Protein 3DCZ (pdb70)

Secondary structure (P-SEA, 3-state):
caaaaaaaaaaaacccccccccccaaaaaaaaaaaccbbbbccccccbbbbccbbbbbcccbbbbbbbcccccccccbbbbbbbbbcccccccbbbbbcccccccccccccccaaaaaaccccccccccccccaaaaaaacccccccccaaaaaaaaaccaaaaaaac

Nearest PDB structures (foldseek):
  3dcz-assembly1_A  TM=1.006E+00  e=1.854E-32  Thermotoga maritima
  3qku-assembly2_B  TM=3.484E-01  e=1.499E+00  Pyrococcus furiosus
  6czj-assembly1_A  TM=3.824E-01  e=7.019E+00  synthetic construct

Radius of gyration: 15.04 Å; Cα contacts (8 Å, |Δi|>4): 345; chains: 1; bounding box: 35×38×37 Å

Organism: Thermotoga maritima (strain ATCC 43589 / DSM 3109 / JCM 10099 / NBRC 100826 / MSB8) (NCBI:txid243274)

Solvent-accessible surface area: 8419 Å² total

Structure (mmCIF, N/CA/C/O backbone):
data_3DCZ
#
_entry.id   3DCZ
#
_cell.length_a   91.125
_cell.length_b   103.827
_cell.length_c   44.035
_cell.angle_alpha   90.000
_cell.angle_beta   90.000
_cell.angle_gamma   90.000
#
_symmetry.space_group_name_H-M   'C 2 2 21'
#
loop_
_entity.id
_entity.type
_entity.pdbx_description
1 polymer 'putative RnfG subunit of electron transport complex'
2 non-polymer 'SULFATE ION'
3 non-polymer 'ACETATE ION'
4 non-polymer 1,2-ETHANEDIOL
5 water water
#
loop_
_atom_site.group_PDB
_atom_site.id
_atom_site.type_symbol
_atom_site.label_atom_id
_atom_site.label_alt_id
_atom_site.label_comp_id
_atom_site.label_asym_id
_atom_site.label_entity_id
_atom_site.label_seq_id
_atom_site.pdbx_PDB_ins_code
_atom_site.Cartn_x
_atom_site.Cartn_y
_atom_site.Cartn_z
_atom_site.occupancy
_atom_site.B_iso_or_equiv
_atom_site.auth_seq_id
_atom_site.auth_comp_id
_atom_site.auth_asym_id
_atom_site.auth_atom_id
_atom_site.pdbx_PDB_model_num
ATOM 1 N N . ASP A 1 20 ? 45.829 18.186 15.283 1.00 48.33 37 ASP A N 1
ATOM 2 C CA . ASP A 1 20 ? 46.745 19.355 15.158 1.00 47.34 37 ASP A CA 1
ATOM 3 C C . ASP A 1 20 ? 46.002 20.627 15.528 1.00 46.45 37 ASP A C 1
ATOM 4 O O . ASP A 1 20 ? 46.449 21.393 16.398 1.00 47.52 37 ASP A O 1
ATOM 6 N N . ASN A 1 21 ? 44.851 20.830 14.886 1.00 43.15 38 ASN A N 1
ATOM 7 C CA . ASN A 1 21 ? 44.037 22.036 15.095 1.00 39.38 38 ASN A CA 1
ATOM 8 C C . ASN A 1 21 ? 42.911 21.792 16.047 1.00 35.14 38 ASN A C 1
ATOM 9 O O . ASN A 1 21 ? 41.781 22.304 15.821 1.00 30.22 38 ASN A O 1
ATOM 14 N N . ALA A 1 22 ? 43.200 21.025 17.101 1.00 29.90 39 ALA A N 1
ATOM 15 C CA . ALA A 1 22 ? 42.159 20.656 18.023 1.00 25.82 39 ALA A CA 1
ATOM 16 C C . ALA A 1 22 ? 41.511 21.894 18.601 1.00 21.24 39 ALA A C 1
ATOM 17 O O . ALA A 1 22 ? 40.296 21.960 18.600 1.00 21.34 39 ALA A O 1
ATOM 19 N N . ALA A 1 23 ? 42.295 22.890 19.032 1.00 18.12 40 ALA A N 1
ATOM 20 C CA . ALA A 1 23 ? 41.747 24.094 19.697 1.00 18.60 40 ALA A CA 1
ATOM 21 C C . ALA A 1 23 ? 40.757 24.848 18.808 1.00 18.51 40 ALA A C 1
ATOM 22 O O . ALA A 1 23 ? 39.665 25.242 19.233 1.00 18.04 40 ALA A O 1
ATOM 24 N N . LYS A 1 24 ? 41.140 25.075 17.561 1.00 17.41 41 LYS A N 1
ATOM 25 C CA . LYS A 1 24 ? 40.264 25.821 16.648 1.00 17.02 41 LYS A CA 1
ATOM 26 C C . LYS A 1 24 ? 38.944 25.076 16.407 1.00 15.25 41 LYS A C 1
ATOM 27 O O . LYS A 1 24 ? 37.850 25.645 16.528 1.00 15.87 41 LYS A O 1
ATOM 33 N N . LEU A 1 25 ? 39.050 23.794 16.048 1.00 16.35 42 LEU A N 1
ATOM 34 C CA . LEU A 1 25 ? 37.869 22.987 15.801 1.00 17.11 42 LEU A CA 1
ATOM 35 C C . LEU A 1 25 ? 36.993 22.897 17.050 1.00 18.78 42 LEU A C 1
ATOM 36 O O . LEU A 1 25 ? 35.763 22.989 16.972 1.00 16.23 42 LEU A O 1
ATOM 41 N N . SER A 1 26 ? 37.618 22.752 18.207 1.00 17.38 43 SER A N 1
ATOM 42 C CA A SER A 1 26 ? 36.887 22.711 19.473 0.50 16.08 43 SER A CA 1
ATOM 43 C CA B SER A 1 26 ? 36.867 22.700 19.460 0.50 16.68 43 SER A CA 1
ATOM 44 C C . SER A 1 26 ? 36.101 24.016 19.691 1.00 16.68 43 SER A C 1
ATOM 45 O O . SER A 1 26 ? 34.931 24.008 20.099 1.00 16.08 43 SER A O 1
ATOM 50 N N . ALA A 1 27 ? 36.748 25.150 19.420 1.00 15.51 44 ALA A N 1
ATOM 51 C CA . ALA A 1 27 ? 36.108 26.464 19.538 1.00 14.67 44 ALA A CA 1
ATOM 52 C C . ALA A 1 27 ? 34.934 26.631 18.596 1.00 14.18 44 ALA A C 1
ATOM 53 O O . ALA A 1 27 ? 33.896 27.190 18.973 1.00 14.04 44 ALA A O 1
ATOM 55 N N . ILE A 1 28 ? 35.100 26.193 17.343 1.00 14.18 45 ILE A N 1
ATOM 56 C CA . ILE A 1 28 ? 34.027 26.340 16.373 1.00 15.17 45 ILE A CA 1
ATOM 57 C C . ILE A 1 28 ? 32.836 25.478 16.803 1.00 13.65 45 ILE A C 1
ATOM 58 O O . ILE A 1 28 ? 31.684 25.916 16.733 1.00 13.47 45 ILE A O 1
ATOM 63 N N . LYS A 1 29 ? 33.109 24.271 17.262 1.00 13.08 46 LYS A N 1
ATOM 64 C CA . LYS A 1 29 ? 32.046 23.394 17.789 1.00 14.93 46 LYS A CA 1
ATOM 65 C C . LYS A 1 29 ? 31.348 24.065 18.974 1.00 15.03 46 LYS A C 1
ATOM 66 O O . LYS A 1 29 ? 30.104 24.100 19.041 1.00 15.09 46 LYS A O 1
ATOM 72 N N . PHE A 1 30 ? 32.133 24.639 19.890 1.00 13.78 47 PHE A N 1
ATOM 73 C CA . PHE A 1 30 ? 31.541 25.262 21.073 1.00 13.98 47 PHE A CA 1
ATOM 74 C C . PHE A 1 30 ? 30.572 26.387 20.714 1.00 12.80 47 PHE A C 1
ATOM 75 O O . PHE A 1 30 ? 29.44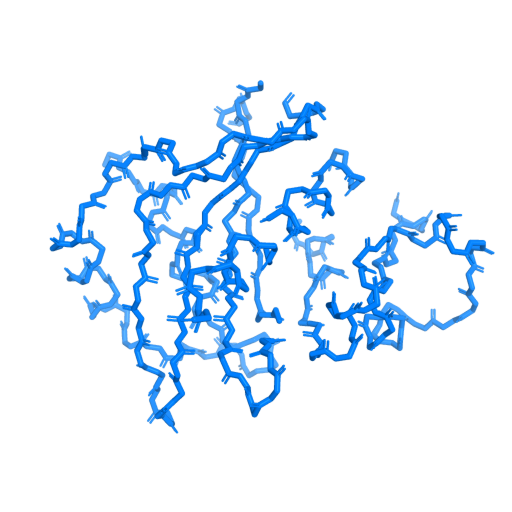2 26.449 21.243 1.00 13.45 47 PHE A O 1
ATOM 83 N N . VAL A 1 31 ? 30.980 27.252 19.771 1.00 13.58 48 VAL A N 1
ATOM 84 C CA . VAL A 1 31 ? 30.163 28.433 19.458 1.00 14.10 48 VAL A CA 1
ATOM 85 C C . VAL A 1 31 ? 28.915 28.087 18.651 1.00 14.88 48 VAL A C 1
ATOM 86 O O . VAL A 1 31 ? 28.003 28.926 18.467 1.00 14.01 48 VAL A O 1
ATOM 90 N N . LEU A 1 32 ? 28.878 26.840 18.177 1.00 14.49 49 LEU A N 1
ATOM 91 C CA . LEU A 1 32 ? 27.713 26.285 17.487 1.00 12.48 49 LEU A CA 1
ATOM 92 C C . LEU A 1 32 ? 26.806 25.478 18.409 1.00 14.48 49 LEU A C 1
ATOM 93 O O . LEU A 1 32 ? 25.862 24.854 17.942 1.00 14.29 49 LEU A O 1
ATOM 98 N N . LYS A 1 33 ? 27.060 25.571 19.711 1.00 14.70 50 LYS A N 1
ATOM 99 C CA . LYS A 1 33 ? 26.080 25.085 20.700 1.00 14.28 50 LYS A CA 1
ATOM 100 C C . LYS A 1 33 ? 25.198 26.249 21.124 1.00 13.77 50 LYS A C 1
ATOM 101 O O . LYS A 1 33 ? 25.665 27.410 21.317 1.00 13.60 50 LYS A O 1
ATOM 107 N N . ASP A 1 34 ? 23.914 25.966 21.303 1.00 13.65 51 ASP A N 1
ATOM 108 C CA . ASP A 1 34 ? 22.970 26.949 21.769 1.00 14.07 51 ASP A CA 1
ATOM 109 C C . ASP A 1 34 ? 23.286 27.314 23.216 1.00 12.69 51 ASP A C 1
ATOM 110 O O . ASP A 1 34 ? 23.399 26.419 24.075 1.00 13.53 51 ASP A O 1
ATOM 115 N N . PRO A 1 35 ? 23.476 28.613 23.502 1.00 13.12 52 PRO A N 1
ATOM 116 C CA . PRO A 1 35 ? 23.899 28.987 24.854 1.00 13.52 52 PRO A CA 1
ATOM 117 C C . PRO A 1 35 ? 22.787 28.854 25.909 1.00 13.70 52 PRO A C 1
ATOM 118 O O . PRO A 1 35 ? 23.065 28.899 27.110 1.00 15.79 52 PRO A O 1
ATOM 122 N N . LEU A 1 36 ? 21.544 28.726 25.450 1.00 13.99 53 LEU A N 1
ATOM 123 C CA . LEU A 1 36 ? 20.407 28.556 26.346 1.00 13.09 53 LEU A CA 1
ATOM 124 C C . LEU A 1 36 ? 20.066 27.088 26.616 1.00 12.39 53 LEU A C 1
ATOM 125 O O . LEU A 1 36 ? 19.710 26.755 27.739 1.00 13.29 53 LEU A O 1
ATOM 130 N N . THR A 1 37 ? 20.150 26.226 25.599 1.00 11.80 54 THR A N 1
ATOM 131 C CA . THR A 1 37 ? 19.834 24.788 25.741 1.00 11.59 54 THR A CA 1
ATOM 132 C C . THR A 1 37 ? 21.081 23.929 25.974 1.00 11.69 54 THR A C 1
ATOM 133 O O . THR A 1 37 ? 20.963 22.823 26.473 1.00 13.09 54 THR A O 1
ATOM 137 N N . GLY A 1 38 ? 22.252 24.405 25.529 1.00 12.79 55 GLY A N 1
ATOM 138 C CA . GLY A 1 38 ? 23.501 23.634 25.577 1.00 13.12 55 GLY A CA 1
ATOM 139 C C . GLY A 1 38 ? 23.686 22.615 24.463 1.00 14.88 55 GLY A C 1
ATOM 140 O O . GLY A 1 38 ? 24.671 21.857 24.448 1.00 16.55 55 GLY A O 1
ATOM 141 N N . ASP A 1 39 ? 22.727 22.546 23.546 1.00 12.28 56 ASP A N 1
ATOM 142 C CA . ASP A 1 39 ? 22.716 21.518 22.522 1.00 13.64 56 ASP A CA 1
ATOM 143 C C . ASP A 1 39 ? 23.349 22.044 21.247 1.00 12.19 56 ASP A C 1
ATOM 144 O O . ASP A 1 39 ? 23.283 23.233 20.948 1.00 13.32 56 ASP A O 1
ATOM 149 N N . TYR A 1 40 ? 23.944 21.153 20.475 1.00 14.32 57 TYR A N 1
ATOM 150 C CA . TYR A 1 40 ? 24.460 21.536 19.174 1.00 13.34 57 TYR A CA 1
ATOM 151 C C . TYR A 1 40 ? 23.369 22.082 18.241 1.00 13.05 57 TYR A C 1
ATOM 152 O O . TYR A 1 40 ? 22.306 21.449 18.096 1.00 15.47 57 TYR A O 1
ATOM 161 N N . LEU A 1 41 ? 23.644 23.221 17.604 1.00 12.64 58 LEU A N 1
ATOM 162 C CA . LEU A 1 41 ? 22.765 23.762 16.557 1.00 14.07 58 LEU A CA 1
ATOM 163 C C . LEU A 1 41 ? 23.018 23.075 15.198 1.00 13.17 58 LEU A C 1
ATOM 164 O O . LEU A 1 41 ? 22.172 23.144 14.311 1.00 14.29 58 LEU A O 1
ATOM 169 N N . VAL A 1 42 ? 24.196 22.464 15.064 1.00 14.86 59 VAL A N 1
ATOM 170 C CA . VAL A 1 42 ? 24.625 21.715 13.896 1.00 13.22 59 VAL A CA 1
ATOM 171 C C . VAL A 1 42 ? 25.272 20.437 14.395 1.00 15.26 59 VAL A C 1
ATOM 172 O O . VAL A 1 42 ? 26.047 20.480 15.349 1.00 15.77 59 VAL A O 1
ATOM 176 N N . ASP A 1 43 ? 25.005 19.311 13.719 1.00 16.71 60 ASP A N 1
ATOM 177 C CA . ASP A 1 43 ? 25.617 18.044 14.122 1.00 19.58 60 ASP A CA 1
ATOM 178 C C . ASP A 1 43 ? 27.124 18.205 14.198 1.00 18.45 60 ASP A C 1
ATOM 179 O O . ASP A 1 43 ? 27.747 18.823 13.321 1.00 17.98 60 ASP A O 1
ATOM 184 N N . GLU A 1 44 ? 27.715 17.599 15.225 1.00 19.54 61 GLU A N 1
ATOM 185 C CA . GLU A 1 44 ? 29.135 17.759 15.473 1.00 19.23 61 GLU A CA 1
ATOM 186 C C . GLU A 1 44 ? 30.004 17.262 14.320 1.00 20.94 61 GLU A C 1
ATOM 187 O O . GLU A 1 44 ? 30.993 17.918 13.981 1.00 20.62 61 GLU A O 1
ATOM 193 N N . LYS A 1 45 ? 29.668 16.108 13.732 1.00 23.13 62 LYS A N 1
ATOM 194 C CA . LYS A 1 45 ? 30.418 15.609 12.576 1.00 24.09 62 LYS A CA 1
ATOM 195 C C . LYS A 1 45 ? 30.232 16.495 11.333 1.00 23.88 62 LYS A C 1
ATOM 196 O O . LYS A 1 45 ? 31.176 16.664 10.558 1.00 23.60 62 LYS A O 1
ATOM 199 N N . GLU A 1 46 ? 29.028 17.038 11.147 1.00 19.81 63 GLU A N 1
ATOM 200 C CA . GLU A 1 46 ? 28.764 17.978 10.074 1.00 20.91 63 GLU A CA 1
ATOM 201 C C . GLU A 1 46 ? 29.639 19.218 10.256 1.00 18.73 63 GLU A C 1
ATOM 202 O O . GLU A 1 46 ? 30.185 19.748 9.306 1.00 16.06 63 GLU A O 1
ATOM 208 N N . ILE A 1 47 ? 29.768 19.696 11.482 1.00 17.99 64 ILE A N 1
ATOM 209 C CA . ILE A 1 47 ? 30.639 20.848 11.710 1.00 16.58 64 ILE A CA 1
ATOM 210 C C . ILE A 1 47 ? 32.072 20.542 11.246 1.00 17.69 64 ILE A C 1
ATOM 211 O O . ILE A 1 47 ? 32.668 21.340 10.524 1.00 18.47 64 ILE A O 1
ATOM 216 N N . GLU A 1 48 ? 32.610 19.388 11.651 1.00 18.22 65 GLU A N 1
ATOM 217 C CA . GLU A 1 48 ? 33.947 18.947 11.245 1.00 21.78 65 GLU A CA 1
ATOM 218 C C . GLU A 1 48 ? 34.085 18.925 9.724 1.00 20.52 65 GLU A C 1
ATOM 219 O O . GLU A 1 48 ? 35.071 19.442 9.183 1.00 22.30 65 GLU A O 1
ATOM 225 N N . GLU A 1 49 ? 33.089 18.360 9.047 1.00 20.32 66 GLU A N 1
ATOM 226 C CA A GLU A 1 49 ? 33.139 18.232 7.595 0.50 20.21 66 GLU A CA 1
ATOM 227 C CA B GLU A 1 49 ? 33.094 18.223 7.578 0.50 20.83 66 GLU A CA 1
ATOM 228 C C . GLU A 1 49 ? 33.142 19.602 6.918 1.00 18.48 66 GLU A C 1
ATOM 229 O O . GLU A 1 49 ? 33.925 19.845 5.986 1.00 17.85 66 GLU A O 1
ATOM 240 N N . ILE A 1 50 ? 32.288 20.500 7.400 1.00 15.83 67 ILE A N 1
ATOM 241 C CA . ILE A 1 50 ? 32.204 21.845 6.834 1.00 16.90 67 ILE A CA 1
ATOM 242 C C . ILE A 1 50 ? 33.506 22.615 7.056 1.00 16.45 67 ILE A C 1
ATOM 243 O O . ILE A 1 50 ? 34.027 23.296 6.169 1.00 15.35 67 ILE A O 1
ATOM 248 N N . VAL A 1 51 ? 34.048 22.537 8.256 1.00 16.07 68 VAL A N 1
ATOM 249 C CA . VAL A 1 51 ? 35.297 23.223 8.533 1.00 16.22 68 VAL A CA 1
ATOM 250 C C . VAL A 1 51 ? 36.429 22.686 7.643 1.00 16.15 68 VAL A C 1
ATOM 251 O O . VAL A 1 51 ? 37.195 23.478 7.052 1.00 17.78 68 VAL A O 1
ATOM 255 N N . LYS A 1 52 ? 36.540 21.363 7.526 1.00 18.20 69 LYS A N 1
ATOM 256 C CA A LYS A 1 52 ? 37.585 20.760 6.684 0.50 20.05 69 LYS A CA 1
ATOM 257 C CA B LYS A 1 52 ? 37.604 20.783 6.692 0.50 20.89 69 LYS A CA 1
ATOM 258 C C . LYS A 1 52 ? 37.412 21.129 5.205 1.00 20.72 69 LYS A C 1
ATOM 259 O O . LYS A 1 52 ? 38.369 21.487 4.526 1.00 20.52 69 LYS A O 1
ATOM 270 N N . LYS A 1 53 ? 36.188 21.062 4.709 1.00 18.89 70 LYS A N 1
ATOM 271 C CA . LYS A 1 53 ? 35.889 21.420 3.314 1.00 21.37 70 LYS A CA 1
ATOM 272 C C . LYS A 1 53 ? 36.126 22.914 3.019 1.00 18.90 70 LYS A C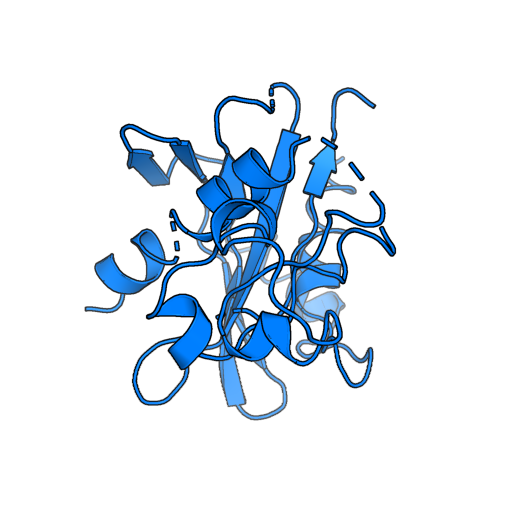 1
ATOM 273 O O . LYS A 1 53 ? 36.584 23.287 1.952 1.00 19.98 70 LYS A O 1
ATOM 279 N N . THR A 1 54 ? 35.783 23.778 3.963 1.00 14.20 71 THR A N 1
ATOM 280 C CA . THR A 1 54 ? 35.965 25.217 3.786 1.00 15.60 71 THR A CA 1
ATOM 281 C C . THR A 1 54 ? 37.449 25.572 3.892 1.00 14.95 71 THR A C 1
ATOM 282 O O . THR A 1 54 ? 37.937 26.440 3.175 1.00 19.29 71 THR A O 1
ATOM 286 N N . GLY A 1 55 ? 38.133 24.909 4.820 1.00 16.39 72 GLY A N 1
ATOM 287 C CA . GLY A 1 55 ? 39.551 25.072 5.033 1.00 19.12 72 GLY A CA 1
ATOM 288 C C . GLY A 1 55 ? 39.805 25.395 6.489 1.00 18.28 72 GLY A C 1
ATOM 289 O O . GLY A 1 55 ? 39.172 26.289 7.046 1.00 18.09 72 GLY A O 1
ATOM 290 N N . ILE A 1 56 ? 40.721 24.655 7.118 1.00 18.27 73 ILE A N 1
ATOM 291 C CA . ILE A 1 56 ? 41.005 24.822 8.539 1.00 18.15 73 ILE A CA 1
ATOM 292 C C . ILE A 1 56 ? 42.055 25.906 8.790 1.00 16.19 73 ILE A C 1
ATOM 293 O O . ILE A 1 56 ? 42.271 26.308 9.930 1.00 16.80 73 ILE A O 1
ATOM 298 N N . GLU A 1 57 ? 42.697 26.394 7.730 1.00 16.04 74 GLU A N 1
ATOM 299 C CA . GLU A 1 57 ? 43.636 27.489 7.873 1.00 16.80 74 GLU A CA 1
ATOM 300 C C . GLU A 1 57 ? 42.964 28.717 8.469 1.00 16.99 74 GLU A C 1
ATOM 301 O O . GLU A 1 57 ? 41.743 28.829 8.458 1.00 17.26 74 GLU A O 1
ATOM 307 N N . THR A 1 58 ? 43.783 29.597 9.021 1.00 13.22 75 THR A N 1
ATOM 308 C CA . THR A 1 58 ? 43.320 30.933 9.434 1.00 13.36 75 THR A CA 1
ATOM 309 C C . THR A 1 58 ? 44.021 31.950 8.557 1.00 14.70 75 THR A C 1
ATOM 310 O O . THR A 1 58 ? 45.241 31.958 8.483 1.00 14.48 75 THR A O 1
ATOM 314 N N . VAL A 1 59 ? 43.203 32.770 7.896 1.00 12.56 76 VAL A N 1
ATOM 315 C CA A VAL A 1 59 ? 43.656 33.812 6.984 0.50 14.09 76 VAL A CA 1
ATOM 316 C CA B VAL A 1 59 ? 43.659 33.801 6.971 0.50 13.71 76 VAL A CA 1
ATOM 317 C C . VAL A 1 59 ? 43.017 35.151 7.359 1.00 13.51 76 VAL A C 1
ATOM 318 O O . VAL A 1 59 ? 41.943 35.184 7.937 1.00 16.96 76 VAL A O 1
ATOM 325 N N . VAL A 1 60 ? 43.699 36.253 7.063 1.00 12.63 77 VAL A N 1
ATOM 326 C CA . VAL A 1 60 ? 43.082 37.573 7.270 1.00 11.22 77 VAL A CA 1
ATOM 327 C C . VAL A 1 60 ? 41.999 37.830 6.212 1.00 13.33 77 VAL A C 1
ATOM 328 O O . VAL A 1 60 ? 42.263 37.766 4.982 1.00 13.95 77 VAL A O 1
ATOM 332 N N . LEU A 1 61 ? 40.814 38.167 6.702 1.00 13.34 78 LEU A N 1
ATOM 333 C CA . LEU A 1 61 ? 39.742 38.677 5.809 1.00 14.01 78 LEU A CA 1
ATOM 334 C C . LEU A 1 61 ? 39.747 40.175 5.629 1.00 13.80 78 LEU A C 1
ATOM 335 O O . LEU A 1 61 ? 39.636 40.670 4.501 1.00 14.12 78 LEU A O 1
ATOM 340 N N . LYS A 1 62 ? 39.913 40.913 6.719 1.00 12.42 79 LYS A N 1
ATOM 341 C CA . LYS A 1 62 ? 39.949 42.378 6.651 1.00 14.29 79 LYS A CA 1
A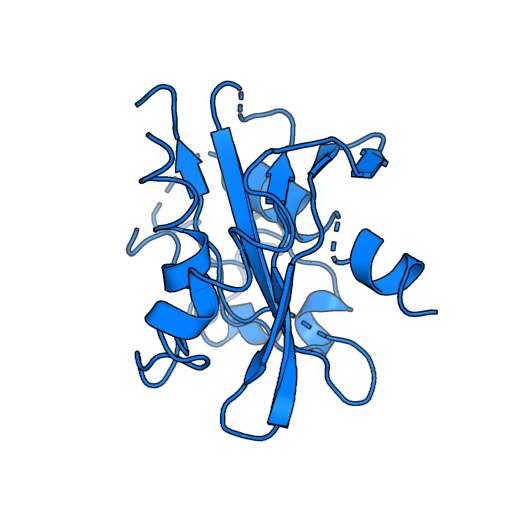TOM 342 C C . LYS A 1 62 ? 40.660 42.951 7.858 1.00 12.96 79 LYS A C 1
ATOM 343 O O . LYS A 1 62 ? 40.454 42.479 8.997 1.00 15.59 79 LYS A O 1
ATOM 349 N N . GLU A 1 63 ? 41.532 43.924 7.603 1.00 14.83 80 GLU A N 1
ATOM 350 C CA . GLU A 1 63 ? 42.189 44.648 8.641 1.00 13.71 80 GLU A CA 1
ATOM 351 C C . GLU A 1 63 ? 41.483 45.986 8.831 1.00 17.36 80 GLU A C 1
ATOM 352 O O . GLU A 1 63 ? 41.236 46.681 7.845 1.00 18.59 80 GLU A O 1
ATOM 358 N N . TYR A 1 64 ? 41.209 46.329 10.085 1.00 16.62 81 TYR A N 1
ATOM 359 C CA . TYR A 1 64 ? 40.624 47.600 10.495 1.00 15.37 81 TYR A CA 1
ATOM 360 C C . TYR A 1 64 ? 41.595 48.357 11.398 1.00 15.37 81 TYR A C 1
ATOM 361 O O . TYR A 1 64 ? 42.541 47.781 11.946 1.00 16.58 81 TYR A O 1
ATOM 370 N N . LYS A 1 65 ? 41.320 49.642 11.650 1.00 16.76 82 LYS A N 1
ATOM 371 C CA . LYS A 1 65 ? 42.199 50.404 12.524 1.00 17.29 82 LYS A CA 1
ATOM 372 C C . LYS A 1 65 ? 42.357 49.746 13.888 1.00 16.41 82 LYS A C 1
ATOM 373 O O . LYS A 1 65 ? 43.425 49.783 14.488 1.00 18.58 82 LYS A O 1
ATOM 376 N N . GLU A 1 66 ? 41.278 49.163 14.384 1.00 17.21 83 GLU A N 1
ATOM 377 C CA . GLU A 1 66 ? 41.176 48.709 15.753 1.00 18.31 83 GLU A CA 1
ATOM 378 C C . GLU A 1 66 ? 41.361 47.209 15.924 1.00 16.12 83 GLU A C 1
ATOM 379 O O . GLU A 1 66 ? 41.319 46.703 17.036 1.00 18.34 83 GLU A O 1
ATOM 385 N N . GLY A 1 67 ? 41.538 46.475 14.818 1.00 16.18 84 GLY A N 1
ATOM 386 C CA . GLY A 1 67 ? 41.742 45.041 14.933 1.00 16.61 84 GLY A CA 1
ATOM 387 C C . GLY A 1 67 ? 41.637 44.366 13.577 1.00 14.07 84 GLY A C 1
ATOM 388 O O . GLY A 1 67 ? 41.631 45.033 12.536 1.00 13.90 84 GLY A O 1
ATOM 389 N N . VAL A 1 68 ? 41.538 43.043 13.630 1.00 12.72 85 VAL A N 1
ATOM 390 C CA . VAL A 1 68 ? 41.603 42.216 12.428 1.00 12.88 85 VAL A CA 1
ATOM 391 C C . VAL A 1 68 ? 40.522 41.132 12.487 1.00 12.85 85 VAL A C 1
ATOM 392 O O . VAL A 1 68 ? 40.328 40.491 13.507 1.00 12.91 85 VAL A O 1
ATOM 396 N N . VAL A 1 69 ? 39.815 40.967 11.374 1.00 12.87 86 VAL A N 1
ATOM 397 C CA . VAL A 1 69 ? 38.869 39.877 11.196 1.00 12.02 86 VAL A CA 1
ATOM 398 C C . VAL A 1 69 ? 39.512 38.774 10.372 1.00 13.28 86 VAL A C 1
ATOM 399 O O . VAL A 1 69 ? 40.142 39.031 9.340 1.00 14.04 86 VAL A O 1
ATOM 403 N N . LEU A 1 70 ? 39.409 37.569 10.919 1.00 13.64 87 LEU A N 1
ATOM 404 C CA . LEU A 1 70 ? 40.094 36.393 10.418 1.00 14.15 87 LEU A CA 1
ATOM 405 C C . LEU A 1 70 ? 39.117 35.389 9.862 1.00 14.98 87 LEU A C 1
ATOM 406 O O . LEU A 1 70 ? 38.062 35.139 10.446 1.00 15.82 87 LEU A O 1
ATOM 411 N N . GLY A 1 71 ? 39.473 34.796 8.734 1.00 14.10 88 GLY A N 1
ATOM 412 C CA . GLY A 1 71 ? 38.610 33.793 8.099 1.00 15.93 88 GLY A CA 1
ATOM 413 C C . GLY A 1 71 ? 39.315 32.451 8.035 1.00 16.75 88 GLY A C 1
ATOM 414 O O . GLY A 1 71 ? 40.344 32.237 8.668 1.00 16.51 88 GLY A O 1
ATOM 415 N N . PRO A 1 72 ? 38.761 31.520 7.258 1.00 16.75 89 PRO A N 1
ATOM 416 C CA . PRO A 1 72 ? 37.573 31.669 6.450 1.00 18.18 89 PRO A CA 1
ATOM 417 C C . PRO A 1 72 ? 36.312 32.007 7.202 1.00 16.14 89 PRO A C 1
ATOM 418 O O . PRO A 1 72 ? 36.194 31.751 8.398 1.00 18.58 89 PRO A O 1
ATOM 422 N N . LEU A 1 73 ? 35.355 32.572 6.468 1.00 15.96 90 LEU A N 1
ATOM 423 C CA . LEU A 1 73 ? 34.004 32.735 6.977 1.00 13.92 90 LEU A CA 1
ATOM 424 C C . LEU A 1 73 ? 33.373 31.341 6.867 1.00 15.48 90 LEU A C 1
ATOM 425 O O . LEU A 1 73 ? 33.129 30.858 5.762 1.00 17.58 90 LEU A O 1
ATOM 430 N N . TYR A 1 74 ? 33.110 30.682 7.982 1.00 13.00 91 TYR A N 1
ATOM 431 C CA . TYR A 1 74 ? 32.452 29.381 7.970 1.00 13.50 91 TYR A CA 1
ATOM 432 C C . TYR A 1 74 ? 30.943 29.587 8.049 1.00 14.73 91 TYR A C 1
ATOM 433 O O . TYR A 1 74 ? 30.460 30.330 8.914 1.00 13.82 91 TYR A O 1
ATOM 442 N N . GLU A 1 75 ? 30.214 28.928 7.152 1.00 13.20 92 GLU A N 1
ATOM 443 C CA . GLU A 1 75 ? 28.768 29.042 7.062 1.00 13.02 92 GLU A CA 1
ATOM 444 C C . GLU A 1 75 ? 28.084 27.753 7.434 1.00 14.99 92 GLU A C 1
ATOM 445 O O . GLU A 1 75 ? 28.550 26.667 7.056 1.00 12.75 92 GLU A O 1
ATOM 451 N N . PHE A 1 76 ? 26.974 27.881 8.145 1.00 13.29 93 PHE A N 1
ATOM 452 C CA . PHE A 1 76 ? 26.206 26.723 8.596 1.00 13.15 93 PHE A CA 1
ATOM 453 C C . PHE A 1 76 ? 24.728 27.053 8.495 1.00 15.45 93 PHE A C 1
ATOM 454 O O . PHE A 1 76 ? 24.343 28.223 8.369 1.00 14.07 93 PHE A O 1
ATOM 462 N N . VAL A 1 77 ? 23.926 25.994 8.536 1.00 14.07 94 VAL A N 1
ATOM 463 C CA . VAL A 1 77 ? 22.472 26.082 8.708 1.00 12.52 94 VAL A CA 1
ATOM 464 C C . VAL A 1 77 ? 22.122 25.307 9.969 1.00 13.34 94 VAL A C 1
ATOM 465 O O . VAL A 1 77 ? 22.457 24.115 10.105 1.00 13.76 94 VAL A O 1
ATOM 469 N N . THR A 1 78 ? 21.450 25.968 10.886 1.00 12.97 95 THR A N 1
ATOM 470 C CA . THR A 1 78 ? 21.089 25.307 12.160 1.00 15.12 95 THR A CA 1
ATOM 471 C C . THR A 1 78 ? 19.998 24.256 11.935 1.00 15.89 95 THR A C 1
ATOM 472 O O . THR A 1 78 ? 19.348 24.220 10.872 1.00 14.77 95 THR A O 1
ATOM 476 N N . LYS A 1 79 ? 19.778 23.387 12.929 1.00 14.40 96 LYS A N 1
ATOM 477 C CA . LYS A 1 79 ? 18.780 22.340 12.791 1.00 16.42 96 LYS A CA 1
ATOM 478 C C . LYS A 1 79 ? 17.382 22.909 12.602 1.00 15.59 96 LYS A C 1
ATOM 479 O O . LYS A 1 79 ? 16.533 22.240 12.021 1.00 18.23 96 LYS A O 1
ATOM 485 N N . ASP A 1 80 ? 17.152 24.141 13.077 1.00 16.95 97 ASP A N 1
ATOM 486 C CA . ASP A 1 80 ? 15.885 24.833 12.838 1.00 20.16 97 ASP A CA 1
ATOM 487 C C . ASP A 1 80 ? 15.901 25.860 11.683 1.00 20.76 97 ASP A C 1
ATOM 488 O O . ASP A 1 80 ? 14.989 26.665 11.538 1.00 21.85 97 ASP A O 1
ATOM 493 N N . GLY A 1 81 ? 16.904 25.765 10.825 1.00 16.00 98 GLY A N 1
ATOM 494 C CA . GLY A 1 81 ? 16.881 26.405 9.513 1.00 15.17 98 GLY A CA 1
ATOM 495 C C . GLY A 1 81 ? 17.413 27.815 9.425 1.00 15.63 98 GLY A C 1
ATOM 496 O O . GLY A 1 81 ? 17.186 28.492 8.436 1.00 16.57 98 GLY A O 1
ATOM 497 N N . ARG A 1 82 ? 18.129 28.242 10.454 1.00 14.27 99 ARG A N 1
ATOM 498 C CA . ARG A 1 82 ? 18.721 29.585 10.495 1.00 15.11 99 ARG A CA 1
ATOM 499 C C . ARG A 1 82 ? 20.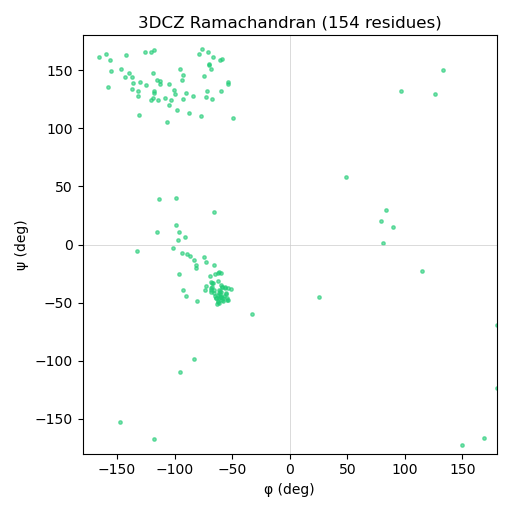143 29.548 9.962 1.00 16.28 99 ARG A C 1
ATOM 500 O O . ARG A 1 82 ? 20.865 28.585 10.164 1.00 15.90 99 ARG A O 1
ATOM 508 N N . ASN A 1 83 ? 20.555 30.620 9.299 1.00 16.46 100 ASN A N 1
ATOM 509 C CA . ASN A 1 83 ? 21.932 30.730 8.824 1.00 14.44 100 ASN A CA 1
ATOM 510 C C . ASN A 1 83 ? 22.835 31.235 9.914 1.00 14.96 100 ASN A C 1
ATOM 511 O O . ASN A 1 83 ? 22.593 32.280 10.514 1.00 16.25 100 ASN A O 1
ATOM 516 N N . ALA A 1 84 ? 23.905 30.488 10.134 1.00 14.89 101 ALA A N 1
ATOM 517 C CA . ALA A 1 84 ? 24.879 30.780 11.171 1.00 12.34 101 ALA A CA 1
ATOM 518 C C . ALA A 1 84 ? 26.230 31.026 10.488 1.00 12.63 101 ALA A C 1
ATOM 519 O O . ALA A 1 84 ? 26.512 30.443 9.454 1.00 13.95 101 ALA A O 1
ATOM 521 N N . TYR A 1 85 ? 27.035 31.904 11.091 1.00 13.63 102 TYR A N 1
ATOM 522 C CA . TYR A 1 85 ? 28.337 32.291 10.565 1.00 12.31 102 TYR A CA 1
ATOM 523 C C . TYR A 1 85 ? 29.320 32.196 11.700 1.00 13.07 102 TYR A C 1
ATOM 524 O O . TYR A 1 85 ? 29.027 32.706 12.795 1.00 15.60 102 TYR A O 1
ATOM 533 N N . VAL A 1 86 ? 30.462 31.560 11.474 1.00 13.35 103 VAL A N 1
ATOM 534 C CA . VAL A 1 86 ? 31.532 31.536 12.460 1.00 13.13 103 VAL A CA 1
ATOM 535 C C . VAL A 1 86 ? 32.731 32.218 11.845 1.00 14.75 103 VAL A C 1
ATOM 536 O O . VAL A 1 86 ? 33.137 31.945 10.726 1.00 15.16 103 VAL A O 1
ATOM 540 N N . LEU A 1 87 ? 33.275 33.147 12.611 1.00 14.28 104 LEU A N 1
ATOM 541 C CA A LEU A 1 87 ? 34.552 33.735 12.215 0.50 14.00 104 LEU A CA 1
ATOM 542 C CA B LEU A 1 87 ? 34.464 33.962 12.260 0.50 14.67 104 LEU A CA 1
ATOM 543 C C . LEU A 1 87 ? 35.410 34.008 13.429 1.00 16.39 104 LEU A C 1
ATOM 544 O O . LEU A 1 87 ? 35.039 33.665 14.550 1.00 14.55 104 LEU A O 1
ATOM 553 N N . SER A 1 88 ? 36.600 34.551 13.178 1.00 15.50 105 SER A N 1
ATOM 554 C CA . SER A 1 88 ? 37.555 34.806 14.228 1.00 15.17 105 SER A CA 1
ATOM 555 C C . SER A 1 88 ? 37.979 36.283 14.172 1.00 14.50 105 SER A C 1
ATOM 556 O O . SER A 1 88 ? 37.799 36.985 13.167 1.00 12.87 105 SER A O 1
ATOM 559 N N . GLY A 1 89 ? 38.609 36.732 15.244 1.00 15.08 106 GLY A N 1
ATOM 560 C CA . GLY A 1 89 ? 39.072 38.081 15.296 1.00 14.00 106 GLY A CA 1
ATOM 561 C C . GLY A 1 89 ? 40.160 38.327 16.306 1.00 14.65 106 GLY A C 1
ATOM 562 O O . GLY A 1 89 ? 40.423 37.501 17.201 1.00 15.20 106 GLY A O 1
ATOM 563 N N . TYR A 1 90 ? 40.800 39.462 16.116 1.00 13.58 107 TYR A N 1
ATOM 564 C CA . TYR A 1 90 ? 41.915 39.913 16.923 1.00 11.55 107 TYR A CA 1
ATOM 565 C C . TYR A 1 90 ? 41.769 41.406 17.236 1.00 11.58 107 TYR A C 1
ATOM 566 O O . TYR A 1 90 ? 41.354 42.177 16.387 1.00 13.82 107 TYR A O 1
ATOM 575 N N . ALA A 1 91 ? 42.174 41.818 18.422 1.00 13.71 108 ALA A N 1
ATOM 576 C CA . ALA A 1 91 ? 42.379 43.219 18.737 1.00 13.51 108 ALA A CA 1
ATOM 577 C C . ALA A 1 91 ? 43.633 43.356 19.577 1.00 14.36 108 ALA A C 1
ATOM 578 O O . ALA A 1 91 ? 43.970 42.455 20.336 1.00 18.56 108 ALA A O 1
ATOM 580 N N . PRO A 1 92 ? 44.335 44.483 19.418 1.00 17.05 109 PRO A N 1
ATOM 581 C CA . PRO A 1 92 ? 45.502 44.745 20.303 1.00 23.13 109 PRO A CA 1
ATOM 582 C C . PRO A 1 92 ? 45.106 44.649 21.795 1.00 24.67 109 PRO A C 1
ATOM 583 O O . PRO A 1 92 ? 44.043 45.087 22.179 1.00 27.74 109 PRO A O 1
ATOM 587 N N . GLY A 1 93 ? 45.945 44.033 22.618 1.00 29.51 110 GLY A N 1
ATOM 588 C CA . GLY A 1 93 ? 45.558 43.647 23.986 1.00 30.69 110 GLY A CA 1
ATOM 589 C C . GLY A 1 93 ? 45.589 42.124 24.040 1.00 34.15 110 GLY A C 1
ATOM 590 O O . GLY A 1 93 ? 45.720 41.532 25.108 1.00 37.43 110 GLY A O 1
ATOM 591 N N . PHE A 1 94 ? 45.475 41.490 22.876 1.00 33.84 111 PHE A N 1
ATOM 592 C CA . PHE A 1 94 ? 45.734 40.068 22.746 1.00 35.32 111 PHE A CA 1
ATOM 593 C C . PHE A 1 94 ? 47.227 39.823 22.588 1.00 38.19 111 PHE A C 1
ATOM 594 O O . PHE A 1 94 ? 48.036 40.557 23.160 1.00 43.00 111 PHE A O 1
ATOM 602 N N . GLY A 1 96 ? 49.465 39.233 19.950 1.00 43.22 113 GLY A N 1
ATOM 603 C CA . GLY A 1 96 ? 49.258 38.212 20.968 1.00 42.05 113 GLY A CA 1
ATOM 604 C C . GLY A 1 96 ? 49.425 36.783 20.490 1.00 42.74 113 GLY A C 1
ATOM 605 O O . GLY A 1 96 ? 49.902 36.519 19.389 1.00 45.52 113 GLY A O 1
ATOM 606 N N . ASN A 1 97 ? 49.081 35.856 21.378 1.00 38.84 114 ASN A N 1
ATOM 607 C CA . ASN A 1 97 ? 48.813 34.501 21.000 1.00 33.76 114 ASN A CA 1
ATOM 608 C C . ASN A 1 97 ? 47.324 34.240 21.267 1.00 26.57 114 ASN A C 1
ATOM 609 O O . ASN A 1 97 ? 46.970 33.157 21.688 1.00 30.31 114 ASN A O 1
ATOM 611 N N . VAL A 1 98 ? 46.466 35.222 20.982 1.00 26.71 115 VAL A N 1
ATOM 612 C CA . VAL A 1 98 ? 45.014 35.093 21.247 1.00 23.58 115 VAL A CA 1
ATOM 613 C C . VAL A 1 98 ? 44.171 35.340 20.000 1.00 21.25 115 VAL A C 1
ATOM 614 O O . VAL A 1 98 ? 44.404 36.280 19.241 1.00 20.63 115 VAL A O 1
ATOM 618 N N . THR A 1 99 ? 43.160 34.492 19.813 1.00 16.34 116 THR A N 1
ATOM 619 C CA . THR A 1 99 ? 42.144 34.667 18.812 1.00 14.60 116 THR A CA 1
ATOM 620 C C . THR A 1 99 ? 40.758 34.509 19.463 1.00 16.14 116 THR A C 1
ATOM 621 O O . THR A 1 99 ? 40.550 33.598 20.275 1.00 17.88 116 THR A O 1
ATOM 625 N N . VAL A 1 100 ? 39.815 35.351 19.065 1.00 14.92 117 VAL A N 1
ATOM 626 C CA . VAL A 1 100 ? 38.441 35.233 19.546 1.00 13.90 117 VAL A CA 1
ATOM 627 C C . VAL A 1 100 ? 37.591 34.585 18.417 1.00 15.14 117 VAL A C 1
ATOM 628 O O . VAL A 1 100 ? 37.568 35.125 17.298 1.00 16.60 117 VAL A O 1
ATOM 632 N N . VAL A 1 101 ? 36.910 33.471 18.715 1.00 13.89 118 VAL A N 1
ATOM 633 C CA . VAL A 1 101 ? 36.033 32.767 17.752 1.00 13.28 118 VAL A CA 1
ATOM 634 C C . VAL A 1 101 ? 34.608 33.114 18.174 1.00 13.32 118 VAL A C 1
ATOM 635 O O . VAL A 1 101 ? 34.305 33.171 19.371 1.00 13.10 118 VAL A O 1
ATOM 639 N N . ALA A 1 102 ? 33.745 33.393 17.226 1.00 14.17 119 ALA A N 1
ATOM 640 C CA . ALA A 1 102 ? 32.369 33.762 17.537 1.00 12.88 119 ALA A CA 1
ATOM 641 C C . ALA A 1 102 ? 31.421 33.268 16.474 1.00 15.03 119 ALA A C 1
ATOM 642 O O . ALA A 1 102 ? 31.801 33.146 15.322 1.00 13.73 119 ALA A O 1
ATOM 644 N N . CYS A 1 103 ? 30.190 33.008 16.889 1.00 13.28 120 CYS A N 1
ATOM 645 C CA . CYS A 1 103 ? 29.119 32.562 16.017 1.00 13.69 120 CYS A CA 1
ATOM 646 C C . CYS A 1 103 ? 28.000 33.608 16.069 1.00 14.28 120 CYS A C 1
ATOM 647 O O . CYS A 1 103 ? 27.512 33.986 17.137 1.00 13.45 120 CYS A O 1
ATOM 650 N N . PHE A 1 104 ? 27.616 34.081 14.883 1.00 12.98 121 PHE A N 1
ATOM 651 C CA . PHE A 1 104 ? 26.523 35.011 14.698 1.00 15.01 121 PHE A CA 1
ATOM 652 C C . PHE A 1 104 ? 25.449 34.287 13.902 1.00 15.57 121 PHE A C 1
ATOM 653 O O . PHE A 1 104 ? 25.739 33.559 12.966 1.00 15.73 121 PHE A O 1
ATOM 661 N N . ILE A 1 105 ? 24.211 34.530 14.254 1.00 13.19 122 ILE A N 1
ATOM 662 C CA . ILE A 1 105 ? 23.084 33.932 13.558 1.00 13.31 122 ILE A CA 1
ATOM 663 C C . ILE A 1 105 ? 22.244 35.028 12.933 1.00 17.55 122 ILE A C 1
ATOM 664 O O . ILE A 1 105 ? 21.851 35.996 13.581 1.00 16.05 122 ILE A O 1
ATOM 669 N N . LYS A 1 106 ? 21.915 34.828 11.662 1.00 17.13 123 LYS A N 1
ATOM 670 C CA . LYS A 1 106 ? 21.181 35.806 10.901 1.00 20.88 123 LYS A CA 1
ATOM 671 C C . LYS A 1 106 ? 19.754 35.855 11.376 1.00 21.09 123 LYS A C 1
ATOM 672 O O . LYS A 1 106 ? 19.062 34.834 11.500 1.00 19.31 123 LYS A O 1
ATOM 678 N N . THR A 1 107 ? 19.329 37.102 11.596 1.00 25.82 124 THR A N 1
ATOM 679 C CA . THR A 1 107 ? 18.003 37.492 12.014 1.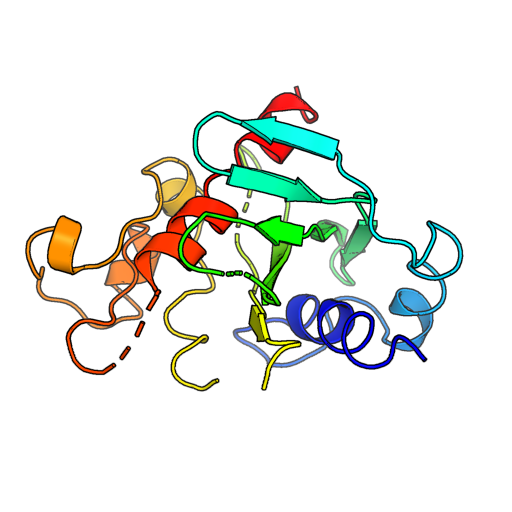00 27.25 124 THR A CA 1
ATOM 680 C C . THR A 1 107 ? 17.375 38.421 10.963 1.00 25.49 124 THR A C 1
ATOM 681 O O . THR A 1 107 ? 18.064 38.990 10.096 1.00 27.00 124 THR A O 1
ATOM 685 N N . GLU A 1 108 ? 16.075 38.607 11.080 1.00 31.85 125 GLU A N 1
ATOM 686 C CA . GLU A 1 108 ? 15.304 39.528 10.225 1.00 32.40 125 GLU A CA 1
ATOM 687 C C . GLU A 1 108 ? 16.064 40.781 9.752 1.00 34.40 125 GLU A C 1
ATOM 688 O O . GLU A 1 108 ? 16.232 40.995 8.545 1.00 34.72 125 GLU A O 1
ATOM 690 N N . ASP A 1 109 ? 16.532 41.603 10.696 1.00 35.65 126 ASP A N 1
ATOM 691 C CA . ASP A 1 109 ? 17.152 42.895 10.345 1.00 37.36 126 ASP A CA 1
ATOM 692 C C . ASP A 1 109 ? 18.648 42.997 10.701 1.00 37.67 126 ASP A C 1
ATOM 693 O O . ASP A 1 109 ? 19.228 44.087 10.636 1.00 38.54 126 ASP A O 1
ATOM 698 N N . GLY A 1 110 ? 19.282 41.880 11.063 1.00 32.88 127 GLY A N 1
ATOM 699 C CA . GLY A 1 110 ? 20.709 41.916 11.350 1.00 31.31 127 GLY A CA 1
ATOM 700 C C . GLY A 1 110 ? 21.212 40.545 11.741 1.00 24.00 127 GLY A C 1
ATOM 701 O O . GLY A 1 110 ? 21.063 39.586 11.005 1.00 27.03 127 GLY A O 1
ATOM 702 N N . PHE A 1 111 ? 21.808 40.475 12.904 1.00 22.42 128 PHE A N 1
ATOM 703 C CA . PHE A 1 111 ? 22.402 39.266 13.369 1.00 16.85 128 PHE A CA 1
ATOM 704 C C . PHE A 1 111 ? 22.255 39.268 14.863 1.00 15.50 128 PHE A C 1
ATOM 705 O O . PHE A 1 111 ? 22.155 40.325 15.484 1.00 16.66 128 PHE A O 1
ATOM 726 N N . LEU A 1 113 ? 24.389 37.584 18.243 1.00 13.41 130 LEU A N 1
ATOM 727 C CA . LEU A 1 113 ? 25.612 36.933 18.706 1.00 12.81 130 LEU A CA 1
ATOM 728 C C . LEU A 1 113 ? 25.236 35.700 19.529 1.00 13.89 130 LEU A C 1
ATOM 729 O O . LEU A 1 113 ? 24.629 35.822 20.609 1.00 14.26 130 LEU A O 1
ATOM 734 N N . ASN A 1 114 ? 25.527 34.508 18.996 1.00 14.25 131 ASN A N 1
ATOM 735 C CA . ASN A 1 114 ? 25.158 33.268 19.685 1.00 13.78 131 ASN A CA 1
ATOM 736 C C . ASN A 1 114 ? 26.126 32.896 20.774 1.00 13.74 131 ASN A C 1
ATOM 737 O O . ASN A 1 114 ? 25.708 32.499 21.847 1.00 14.46 131 ASN A O 1
ATOM 742 N N . SER A 1 115 ? 27.424 32.925 20.461 1.00 13.54 132 SER A N 1
ATOM 743 C CA . SER A 1 115 ? 28.433 32.401 21.368 1.00 11.60 132 SER A CA 1
ATOM 744 C C . SER A 1 115 ? 29.808 32.841 20.989 1.00 13.45 132 SER A C 1
ATOM 745 O O . SER A 1 115 ? 30.046 33.282 19.882 1.00 15.95 132 SER A O 1
ATOM 748 N N . VAL A 1 116 ? 30.703 32.747 21.941 1.00 12.81 133 VAL A N 1
ATOM 749 C CA . VAL A 1 116 ? 32.066 33.239 21.818 1.00 14.07 133 VAL A CA 1
ATOM 750 C C . VAL A 1 116 ? 32.992 32.278 22.533 1.00 13.53 133 VAL A C 1
ATOM 751 O O . VAL A 1 116 ? 32.627 31.749 23.599 1.00 16.28 133 VAL A O 1
ATOM 755 N N . ARG A 1 117 ? 34.193 32.081 21.986 1.00 13.27 134 ARG A N 1
ATOM 756 C CA A ARG A 1 117 ? 35.247 31.325 22.675 0.50 15.16 134 ARG A CA 1
ATOM 757 C CA B ARG A 1 117 ? 35.243 31.366 22.714 0.50 15.21 134 ARG A CA 1
ATOM 758 C C . ARG A 1 117 ? 36.565 32.018 22.395 1.00 16.09 134 ARG A C 1
ATOM 759 O O . ARG A 1 117 ? 36.945 32.148 21.236 1.00 15.71 134 ARG A O 1
ATOM 774 N N . VAL A 1 118 ? 37.258 32.422 23.446 1.00 16.12 135 VAL A N 1
ATOM 775 C CA . VAL A 1 118 ? 38.546 33.075 23.325 1.00 16.60 135 VAL A CA 1
ATOM 776 C C . VAL A 1 118 ? 39.572 31.968 23.429 1.00 20.06 135 VAL A C 1
ATOM 777 O O . VAL A 1 118 ? 39.558 31.193 24.405 1.00 20.25 135 VAL A O 1
ATOM 781 N N . ILE A 1 119 ? 40.453 31.859 22.432 1.00 17.16 136 ILE A N 1
ATOM 782 C CA . ILE A 1 119 ? 41.530 30.855 22.451 1.00 17.33 136 ILE A CA 1
ATOM 783 C C . ILE A 1 119 ? 42.840 31.560 22.765 1.00 17.08 136 ILE A C 1
ATOM 784 O O . ILE A 1 119 ? 43.264 32.467 22.075 1.00 19.23 136 ILE A O 1
ATOM 789 N N . ASP A 1 120 ? 43.472 31.160 23.857 1.00 20.88 137 ASP A N 1
ATOM 790 C CA . ASP A 1 120 ? 44.752 31.730 24.216 1.00 23.97 137 ASP A CA 1
ATOM 791 C C . ASP A 1 120 ? 45.809 30.700 23.932 1.00 25.80 137 ASP A C 1
ATOM 792 O O . ASP A 1 120 ? 45.936 29.719 24.660 1.00 26.68 137 ASP A O 1
ATOM 797 N N . TYR A 1 121 ? 46.545 30.923 22.851 1.00 28.87 138 TYR A N 1
ATOM 798 C CA . TYR A 1 121 ? 47.544 29.962 22.403 1.00 31.41 138 TYR A CA 1
ATOM 799 C C . TYR A 1 121 ? 48.856 30.106 23.190 1.00 36.17 138 TYR A C 1
ATOM 800 O O . TYR A 1 121 ? 49.687 29.187 23.184 1.00 38.30 138 TYR A O 1
ATOM 809 N N . SER A 1 122 ? 49.024 31.254 23.858 1.00 38.34 139 SER A N 1
ATOM 810 C CA . SER A 1 122 ? 50.181 31.516 24.735 1.00 41.63 139 SER A CA 1
ATOM 811 C C . SER A 1 122 ? 50.086 30.709 26.030 1.00 43.54 139 SER A C 1
ATOM 812 O O . SER A 1 122 ? 51.096 30.259 26.562 1.00 45.41 139 SER A O 1
ATOM 814 N N . GLN A 1 123 ? 48.864 30.540 26.534 1.00 47.19 140 GLN A N 1
ATOM 815 C CA . GLN A 1 123 ? 48.605 29.780 27.762 1.00 48.77 140 GLN A CA 1
ATOM 816 C C . GLN A 1 123 ? 48.223 28.341 27.426 1.00 49.25 140 GLN A C 1
ATOM 817 O O . GLN A 1 123 ? 48.493 27.864 26.326 1.00 50.17 140 GLN A O 1
ATOM 819 N N . GLU A 1 135 ? 36.103 31.374 31.329 1.00 42.29 152 GLU A N 1
ATOM 820 C CA . GLU A 1 135 ? 35.233 30.326 30.796 1.00 43.24 152 GLU A CA 1
ATOM 821 C C . GLU A 1 135 ? 33.789 30.594 31.203 1.00 41.36 152 GLU A C 1
ATOM 822 O O . GLU A 1 135 ? 32.958 30.936 30.354 1.00 42.88 152 GLU A O 1
ATOM 824 N N . SER A 1 136 ? 33.489 30.454 32.498 1.00 36.80 153 SER A N 1
ATOM 825 C CA . SER A 1 136 ? 32.261 31.019 33.036 1.00 31.53 153 SER A CA 1
ATOM 826 C C . SER A 1 136 ? 32.277 32.535 32.810 1.00 27.72 153 SER A C 1
ATOM 827 O O . SER A 1 136 ? 31.237 33.120 32.583 1.00 25.48 153 SER A O 1
ATOM 830 N N . ILE A 1 137 ? 33.454 33.169 32.883 1.00 22.66 154 ILE A N 1
ATOM 831 C CA A ILE A 1 137 ? 33.605 34.595 32.603 0.50 22.02 154 ILE A CA 1
ATOM 832 C CA B ILE A 1 137 ? 33.490 34.601 32.634 0.50 21.58 154 ILE A CA 1
ATOM 833 C C . ILE A 1 137 ? 33.182 34.873 31.160 1.00 18.60 154 ILE A C 1
ATOM 834 O O . ILE A 1 137 ? 32.523 35.856 30.854 1.00 19.80 154 ILE A O 1
ATOM 843 N N . GLN A 1 138 ? 33.567 33.969 30.263 1.00 18.70 155 GLN A N 1
ATOM 844 C CA . GLN A 1 138 ? 33.272 34.173 28.849 1.00 17.97 155 GLN A CA 1
ATOM 845 C C . GLN A 1 138 ? 31.764 34.164 28.553 1.00 16.48 155 GLN A C 1
ATOM 846 O O . GLN A 1 138 ? 31.313 34.760 27.566 1.00 18.54 155 GLN A O 1
ATOM 852 N N . ARG A 1 139 ? 30.969 33.500 29.397 1.00 16.60 156 ARG A N 1
ATOM 853 C CA A ARG A 1 139 ? 29.515 33.456 29.184 0.50 15.66 156 ARG A CA 1
ATOM 854 C CA B ARG A 1 139 ? 29.520 33.460 29.184 0.50 16.10 156 ARG A CA 1
ATOM 855 C C . ARG A 1 139 ? 28.870 34.814 29.444 1.00 15.10 156 ARG A C 1
ATOM 856 O O . ARG A 1 139 ? 27.743 35.017 29.099 1.00 16.70 156 ARG A O 1
ATOM 871 N N . ARG A 1 140 ? 29.605 35.740 30.056 1.00 16.76 157 ARG A N 1
ATOM 872 C CA . ARG A 1 140 ? 29.104 37.107 30.222 1.00 16.66 157 ARG A CA 1
ATOM 873 C C . ARG A 1 140 ? 28.949 37.810 28.865 1.00 17.83 157 ARG A C 1
ATOM 874 O O . ARG A 1 140 ? 28.224 38.807 28.777 1.00 17.27 157 ARG A O 1
ATOM 882 N N . PHE A 1 141 ? 29.601 37.265 27.836 1.00 16.76 158 PHE A N 1
ATOM 883 C CA . PHE A 1 141 ? 29.668 37.913 26.510 1.00 14.15 158 PHE A CA 1
ATOM 884 C C . PHE A 1 141 ? 28.565 37.456 25.530 1.00 15.83 158 PHE A C 1
ATOM 885 O O . PHE A 1 141 ? 28.459 37.992 24.425 1.00 15.70 158 PHE A O 1
ATOM 893 N N . PHE A 1 142 ? 27.774 36.448 25.884 1.00 15.20 159 PHE A N 1
ATOM 894 C CA . PHE A 1 142 ? 26.761 35.929 24.963 1.00 13.02 159 PHE A CA 1
ATOM 895 C C . PHE A 1 142 ? 25.616 35.239 25.675 1.00 15.72 159 PHE A C 1
ATOM 896 O O . PHE A 1 142 ? 25.768 34.819 26.821 1.00 15.99 159 PHE A O 1
ATOM 904 N N . PRO A 1 143 ? 24.468 35.114 25.008 1.00 13.35 160 PRO A N 1
ATOM 905 C CA . PRO A 1 143 ? 24.129 35.621 23.690 1.00 14.84 160 PRO A CA 1
ATOM 906 C C . PRO A 1 143 ? 23.783 37.125 23.777 1.00 15.06 160 PRO A C 1
ATOM 907 O O . PRO A 1 143 ? 23.478 37.636 24.873 1.00 15.17 160 PRO A O 1
ATOM 911 N N . VAL A 1 144 ? 23.783 37.799 22.627 1.00 13.03 161 VAL A N 1
ATOM 912 C CA . VAL A 1 144 ? 23.362 39.195 22.528 1.00 13.39 161 VAL A CA 1
ATOM 913 C C . VAL A 1 144 ? 22.394 39.309 21.358 1.00 13.87 161 VAL A C 1
ATOM 914 O O . VAL A 1 144 ? 22.698 38.854 20.236 1.00 12.91 161 VAL A O 1
ATOM 918 N N . PRO A 1 145 ? 21.210 39.903 21.590 1.00 12.23 162 PRO A N 1
ATOM 919 C CA . PRO A 1 145 ? 20.226 39.984 20.516 1.00 14.20 162 PRO A CA 1
ATOM 920 C C . PRO A 1 145 ? 20.605 41.079 19.494 1.00 13.99 162 PRO A C 1
ATOM 921 O O . PRO A 1 145 ? 21.522 41.868 19.711 1.00 14.54 162 PRO A O 1
ATOM 925 N N . PRO A 1 146 ? 19.929 41.093 18.338 1.00 14.45 163 PRO A N 1
ATOM 926 C CA . PRO A 1 146 ? 20.284 42.036 17.319 1.00 13.57 163 PRO A CA 1
ATOM 927 C C . PRO A 1 146 ? 20.333 43.511 17.736 1.00 13.64 163 PRO A C 1
ATOM 928 O O . PRO A 1 146 ? 21.254 44.198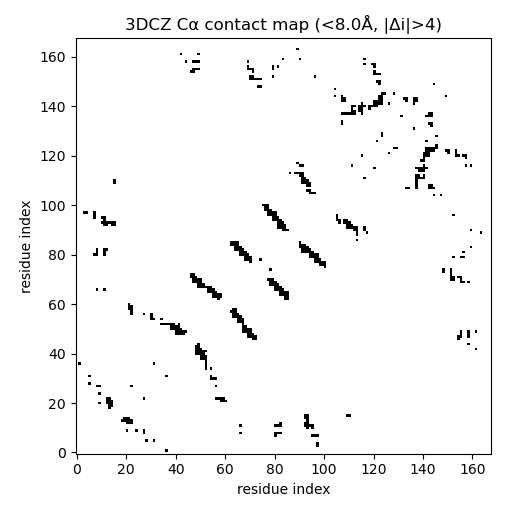 17.315 1.00 14.69 163 PRO A O 1
ATOM 932 N N . GLU A 1 147 ? 19.420 43.936 18.591 1.00 17.16 164 GLU A N 1
ATOM 933 C CA . GLU A 1 147 ? 19.380 45.331 19.050 1.00 18.10 164 GLU A CA 1
ATOM 934 C C . GLU A 1 147 ? 20.613 45.671 19.904 1.00 19.13 164 GLU A C 1
ATOM 935 O O . GLU A 1 147 ? 21.142 46.788 19.810 1.00 17.55 164 GLU A O 1
ATOM 941 N N . GLY A 1 148 ? 21.127 44.688 20.653 1.00 17.14 165 GLY A N 1
ATOM 942 C CA . GLY A 1 148 ? 22.400 44.849 21.351 1.00 17.51 165 GLY A CA 1
ATOM 943 C C . GLY A 1 148 ? 23.580 45.043 20.436 1.00 16.93 165 GLY A C 1
ATOM 944 O O . GLY A 1 148 ? 24.419 45.904 20.679 1.00 17.08 165 GLY A O 1
ATOM 945 N N . LEU A 1 149 ? 23.681 44.230 19.377 1.00 14.86 166 LEU A N 1
ATOM 946 C CA . LEU A 1 149 ? 24.782 44.380 18.425 1.00 15.44 166 LEU A CA 1
ATOM 947 C C . LEU A 1 149 ? 24.678 45.685 17.633 1.00 14.75 166 LEU A C 1
ATOM 948 O O . LEU A 1 149 ? 25.714 46.297 17.307 1.00 16.85 166 LEU A O 1
ATOM 953 N N . LYS A 1 150 ? 23.446 46.122 17.358 1.00 14.70 167 LYS A N 1
ATOM 954 C CA . LYS A 1 150 ? 23.227 47.369 16.632 1.00 16.14 167 LYS A CA 1
ATOM 955 C C . LYS A 1 150 ? 23.649 48.539 17.501 1.00 17.55 167 LYS A C 1
ATOM 956 O O . LYS A 1 150 ? 24.137 49.545 16.981 1.00 19.32 167 LYS A O 1
ATOM 962 N N . ASN A 1 151 ? 23.485 48.404 18.811 1.00 15.66 168 ASN A N 1
ATOM 963 C CA A ASN A 1 151 ? 23.897 49.418 19.825 0.50 16.42 168 ASN A CA 1
ATOM 964 C CA B ASN A 1 151 ? 23.941 49.505 19.653 0.50 16.76 168 ASN A CA 1
ATOM 965 C C . ASN A 1 151 ? 25.438 49.516 19.865 1.00 18.49 168 ASN A C 1
ATOM 966 O O . ASN A 1 151 ? 26.012 50.558 20.226 1.00 16.89 168 ASN A O 1
ATOM 975 N N . GLY A 1 152 ? 26.079 48.382 19.593 1.00 17.40 169 GLY A N 1
ATOM 976 C CA . GLY A 1 152 ? 27.533 48.223 19.750 1.00 16.55 169 GLY A CA 1
ATOM 977 C C . GLY A 1 152 ? 27.802 47.585 21.102 1.00 16.07 169 GLY A C 1
ATOM 978 O O . GLY A 1 152 ? 27.278 48.035 22.107 1.00 17.06 169 GLY A O 1
ATOM 979 N N . LEU A 1 153 ? 28.635 46.550 21.142 1.00 16.10 170 LEU A N 1
ATOM 980 C CA . LEU A 1 153 ? 28.997 45.940 22.426 1.00 12.61 170 LEU A CA 1
ATOM 981 C C . LEU A 1 153 ? 29.963 46.815 23.209 1.00 13.97 170 LEU A C 1
ATOM 982 O O . LEU A 1 153 ? 30.844 47.452 22.628 1.00 14.90 170 LEU A O 1
ATOM 987 N N . ARG A 1 154 ? 29.836 46.812 24.532 1.00 15.11 171 ARG A N 1
ATOM 988 C CA . ARG A 1 154 ? 30.753 47.546 25.385 1.00 15.04 171 ARG A CA 1
ATOM 989 C C . ARG A 1 154 ? 30.757 46.889 26.746 1.00 13.69 171 ARG A C 1
ATOM 990 O O . ARG A 1 154 ? 29.755 46.275 27.148 1.00 14.19 171 ARG A O 1
ATOM 998 N N . VAL A 1 155 ? 31.897 46.970 27.418 1.00 15.21 172 VAL A N 1
ATOM 999 C CA . VAL A 1 155 ? 31.962 46.488 28.795 1.00 15.49 172 VAL A CA 1
ATOM 1000 C C . VAL A 1 155 ? 31.167 47.425 29.721 1.00 15.71 172 VAL A C 1
ATOM 1001 O O . VAL A 1 155 ? 30.987 48.614 29.412 1.00 14.58 172 VAL A O 1
ATOM 1005 N N . ASP A 1 156 ? 30.697 46.914 30.866 1.00 15.84 173 ASP A N 1
ATOM 1006 C CA . ASP A 1 156 ? 29.801 47.712 31.729 1.00 14.81 173 ASP A CA 1
ATOM 1007 C C . ASP A 1 156 ? 30.443 48.995 32.268 1.00 15.24 173 ASP A C 1
ATOM 1008 O O . ASP A 1 156 ? 29.733 49.990 32.457 1.00 16.47 173 ASP A O 1
ATOM 1013 N N . LYS A 1 157 ? 31.769 48.973 32.486 1.00 14.05 174 LYS A N 1
ATOM 1014 C CA . LYS A 1 157 ? 32.518 50.166 32.947 1.00 15.74 174 LYS A CA 1
ATOM 1015 C C . LYS A 1 157 ? 32.262 51.304 31.982 1.00 15.58 174 LYS A C 1
ATOM 1016 O O . LYS A 1 157 ? 32.046 52.429 32.390 1.00 16.84 174 LYS A O 1
ATOM 1020 N N . ASP A 1 158 ? 32.262 50.991 30.693 1.00 16.40 175 ASP A N 1
ATOM 1021 C CA . ASP A 1 158 ? 32.103 51.987 29.668 1.00 17.07 175 ASP A CA 1
ATOM 1022 C C . ASP A 1 158 ? 30.667 52.543 29.685 1.00 20.10 175 ASP A C 1
ATOM 1023 O O . ASP A 1 158 ? 30.463 53.704 29.357 1.00 25.29 175 ASP A O 1
ATOM 1028 N N . ALA A 1 159 ? 29.711 51.746 30.154 1.00 19.59 176 ALA A N 1
ATOM 1029 C CA . ALA A 1 159 ? 28.309 52.157 30.246 1.00 19.50 176 ALA A CA 1
ATOM 1030 C C . ALA A 1 159 ? 27.970 52.794 31.613 1.00 20.77 176 ALA A C 1
ATOM 1031 O O . ALA A 1 159 ? 26.789 53.098 31.909 1.00 21.84 176 ALA A O 1
ATOM 1033 N N . GLY A 1 160 ? 28.993 53.000 32.454 1.00 19.43 177 GLY A N 1
ATOM 1034 C CA . GLY A 1 160 ? 28.800 53.599 33.763 1.00 21.65 177 GLY A CA 1
ATOM 1035 C C . GLY A 1 160 ? 28.366 52.675 34.890 1.00 20.98 177 GLY A C 1
ATOM 1036 O O . GLY A 1 160 ? 27.722 53.121 35.842 1.00 19.35 177 GLY A O 1
ATOM 1037 N N . LEU A 1 161 ? 28.754 51.407 34.816 1.00 22.03 178 LEU A N 1
ATOM 1038 C CA . LEU A 1 161 ? 28.337 50.394 35.806 1.00 24.91 178 LEU A CA 1
ATOM 1039 C C . LEU A 1 161 ? 26.819 50.421 36.048 1.00 24.78 178 LEU A C 1
ATOM 1040 O O . LEU A 1 161 ? 26.358 50.629 37.195 1.00 24.57 178 LEU A O 1
ATOM 1045 N N . PRO A 1 162 ? 26.031 50.220 34.975 1.00 23.62 179 PRO A N 1
ATOM 1046 C CA . PRO A 1 162 ? 24.579 50.249 35.143 1.00 23.54 179 PRO A CA 1
ATOM 1047 C C . PRO A 1 162 ? 24.093 49.065 35.962 1.00 24.50 179 PRO A C 1
ATOM 1048 O O . PRO A 1 162 ? 24.725 47.991 35.970 1.00 24.39 179 PRO A O 1
ATOM 1052 N N . LYS A 1 163 ? 22.982 49.264 36.660 1.00 25.56 180 LYS A N 1
ATOM 1053 C CA . LYS A 1 163 ? 22.392 48.197 37.439 1.00 26.56 180 LYS A CA 1
ATOM 1054 C C . LYS A 1 163 ? 21.816 47.192 36.472 1.00 27.31 180 LYS A C 1
ATOM 1055 O O . LYS A 1 163 ? 21.474 47.528 35.333 1.00 28.91 180 LYS A O 1
ATOM 1058 N N . GLY A 1 164 ? 21.722 45.954 36.928 1.00 28.06 181 GLY A N 1
ATOM 1059 C CA . GLY A 1 164 ? 21.182 44.886 36.122 1.00 28.60 181 GLY A CA 1
ATOM 1060 C C . GLY A 1 164 ? 22.082 43.676 36.196 1.00 28.61 181 GLY A C 1
ATOM 1061 O O . GLY A 1 164 ? 23.308 43.796 36.388 1.00 29.13 181 GLY A O 1
ATOM 1062 N N . SER A 1 165 ? 21.464 42.507 36.059 1.00 27.06 182 SER A N 1
ATOM 1063 C CA . SER A 1 165 ? 22.191 41.256 36.003 1.00 27.23 182 SER A CA 1
ATOM 1064 C C . SER A 1 165 ? 23.005 41.242 34.703 1.00 26.27 182 SER A C 1
ATOM 1065 O O . SER A 1 165 ? 22.708 42.004 33.788 1.00 25.75 182 SER A O 1
ATOM 1068 N N . PRO A 1 166 ? 24.027 40.377 34.617 1.00 27.23 183 PRO A N 1
ATOM 1069 C CA . PRO A 1 166 ? 24.712 40.209 33.336 1.00 28.33 183 PRO A CA 1
ATOM 1070 C C . PRO A 1 166 ? 23.724 39.940 32.203 1.00 27.00 183 PRO A C 1
ATOM 1071 O O . PRO A 1 166 ? 23.903 40.430 31.076 1.00 28.33 183 PRO A O 1
ATOM 1075 N N . GLU A 1 167 ? 22.697 39.154 32.519 1.00 26.37 184 GLU A N 1
ATOM 1076 C CA A GLU A 1 167 ? 21.706 38.775 31.530 0.50 25.38 184 GLU A CA 1
ATOM 1077 C CA B GLU A 1 167 ? 21.602 38.778 31.601 0.50 25.76 184 GLU A CA 1
ATOM 1078 C C . GLU A 1 167 ? 20.836 39.962 31.052 1.00 25.80 184 GLU A C 1
ATOM 1079 O O . GLU A 1 167 ? 20.526 40.040 29.856 1.00 24.48 184 GLU A O 1
ATOM 1090 N N . GLU A 1 168 ? 20.466 40.875 31.947 1.00 23.18 185 GLU A N 1
ATOM 1091 C CA . GLU A 1 168 ? 19.712 42.062 31.547 1.00 22.58 185 GLU A CA 1
ATOM 1092 C C . GLU A 1 168 ? 20.580 43.001 30.703 1.00 19.72 185 GLU A C 1
ATOM 1093 O O . GLU A 1 168 ? 20.118 43.614 29.753 1.00 20.57 185 GLU A O 1
ATOM 1099 N N . LEU A 1 169 ? 21.833 43.140 31.105 1.00 20.22 186 LEU A N 1
ATOM 1100 C CA . LEU A 1 169 ? 22.743 44.039 30.419 1.00 17.09 186 LEU A CA 1
ATOM 1101 C C . LEU A 1 169 ? 23.078 43.515 29.026 1.00 18.48 186 LEU A C 1
ATOM 1102 O O . LEU A 1 169 ? 23.202 44.308 28.082 1.00 16.49 186 LEU A O 1
ATOM 1107 N N . LYS A 1 170 ? 23.220 42.201 28.866 1.00 17.71 187 LYS A N 1
ATOM 1108 C CA . LYS A 1 170 ? 23.535 41.634 27.525 1.00 17.84 187 LYS A CA 1
ATOM 1109 C C . LYS A 1 170 ? 22.524 42.031 26.480 1.00 15.25 187 LYS A C 1
ATOM 1110 O O . LYS A 1 170 ? 22.860 42.206 25.303 1.00 16.11 187 LYS A O 1
ATOM 1116 N N . LYS A 1 171 ? 21.263 42.107 26.878 1.00 17.51 188 LYS A N 1
ATOM 1117 C CA . LYS A 1 171 ? 20.200 42.501 25.959 1.00 18.59 188 LYS A CA 1
ATOM 1118 C C . LYS A 1 171 ? 20.412 43.887 25.374 1.00 19.38 188 LYS A C 1
ATOM 1119 O O . LYS A 1 171 ? 19.904 44.196 24.294 1.00 21.57 188 LYS A O 1
ATOM 1123 N N . GLN A 1 172 ? 21.160 44.720 26.095 1.00 16.29 189 GLN A N 1
ATOM 1124 C CA . GLN A 1 172 ? 21.479 46.098 25.687 1.00 20.14 189 GLN A CA 1
ATOM 1125 C C . GLN A 1 172 ? 22.854 46.183 25.003 1.00 16.83 189 GLN A C 1
ATOM 1126 O O . GLN A 1 172 ? 23.311 47.280 24.642 1.00 17.59 189 GLN A O 1
ATOM 1132 N N . GLY A 1 173 ? 23.503 45.035 24.804 1.00 15.42 190 GLY A N 1
ATOM 1133 C CA . GLY A 1 173 ? 24.861 45.009 24.257 1.00 14.88 190 GLY A CA 1
ATOM 1134 C C . GLY A 1 173 ? 25.953 45.332 25.267 1.00 15.08 190 GLY A C 1
ATOM 1135 O O . GLY A 1 173 ? 27.073 45.676 24.881 1.00 16.39 190 GLY A O 1
ATOM 1136 N N . ILE A 1 174 ? 25.636 45.194 26.559 1.00 15.19 191 ILE A N 1
ATOM 1137 C CA . ILE A 1 174 ? 26.573 45.518 27.605 1.00 14.93 191 ILE A CA 1
ATOM 1138 C C . ILE A 1 174 ? 27.044 44.213 28.258 1.00 16.54 191 ILE A C 1
ATOM 1139 O O . ILE A 1 174 ? 26.219 43.397 28.697 1.00 16.12 191 ILE A O 1
ATOM 1144 N N . VAL A 1 175 ? 28.359 44.033 28.311 1.00 15.30 192 VAL A N 1
ATOM 1145 C CA . VAL A 1 175 ? 29.001 42.863 28.886 1.00 14.00 192 VAL A CA 1
ATOM 1146 C C . VAL A 1 175 ? 29.430 43.216 30.294 1.00 15.75 192 VAL A C 1
ATOM 1147 O O . VAL A 1 175 ? 30.308 44.075 30.479 1.00 16.52 192 VAL A O 1
ATOM 1151 N N . LYS A 1 176 ? 28.830 42.537 31.277 1.00 16.30 193 LYS A N 1
ATOM 1152 C CA . LYS A 1 176 ? 29.105 42.838 32.663 1.00 19.99 193 LYS A CA 1
ATOM 1153 C C . LYS A 1 176 ? 30.311 42.026 33.092 1.00 19.82 193 LYS A C 1
ATOM 1154 O O . LYS A 1 176 ? 30.239 40.802 33.131 1.00 22.00 193 LYS A O 1
ATOM 1160 N N . VAL A 1 177 ? 31.405 42.709 33.385 1.00 24.75 194 VAL A N 1
ATOM 1161 C CA . VAL A 1 177 ? 32.620 42.042 33.872 1.00 25.88 194 VAL A CA 1
ATOM 1162 C C . VAL A 1 177 ? 33.231 42.725 35.097 1.00 28.08 194 VAL A C 1
ATOM 1163 O O . VAL A 1 177 ? 34.164 42.183 35.695 1.00 26.99 194 VAL A O 1
ATOM 1167 N N . SER A 1 178 ? 32.677 43.879 35.495 1.00 27.05 195 SER A N 1
ATOM 1168 C CA . SER A 1 178 ? 33.265 44.700 36.549 1.00 28.78 195 SER A CA 1
ATOM 1169 C C . SER A 1 178 ? 33.345 43.977 37.893 1.00 30.02 195 SER A C 1
ATOM 1170 O O . SER A 1 178 ? 34.165 44.338 38.740 1.00 29.20 195 SER A O 1
ATOM 1173 N N . ASP A 1 179 ? 32.500 42.972 38.085 1.00 32.15 196 ASP A N 1
ATOM 1174 C CA . ASP A 1 179 ? 32.479 42.190 39.326 1.00 35.85 196 ASP A CA 1
ATOM 1175 C C . ASP A 1 179 ? 33.432 40.976 39.317 1.00 38.42 196 ASP A C 1
ATOM 1176 O O . ASP A 1 179 ? 33.635 40.338 40.355 1.00 39.06 196 ASP A O 1
ATOM 1181 N N . VAL A 1 180 ? 34.021 40.670 38.163 1.00 40.86 197 VAL A N 1
ATOM 1182 C CA . VAL A 1 180 ? 35.009 39.592 38.052 1.00 43.79 197 VAL A CA 1
ATOM 1183 C C . VAL A 1 180 ? 36.396 40.115 38.423 1.00 46.00 197 VAL A C 1
ATOM 1184 O O . VAL A 1 180 ? 36.947 40.983 37.737 1.00 49.07 197 VAL A O 1
ATOM 1186 C C . ILE A 1 186 ? 41.216 39.648 28.928 1.00 32.53 203 ILE A C 1
ATOM 1187 O O . ILE A 1 186 ? 40.100 39.343 28.511 1.00 38.18 203 ILE A O 1
ATOM 1188 N N . THR A 1 187 ? 41.881 40.714 28.487 1.00 31.74 204 THR A N 1
ATOM 1189 C CA . THR A 1 187 ? 41.271 42.039 28.481 1.00 28.45 204 THR A CA 1
ATOM 1190 C C . THR A 1 187 ? 39.880 42.009 27.836 1.00 20.73 204 THR A C 1
ATOM 1191 O O . THR A 1 187 ? 39.766 41.863 26.608 1.00 19.19 204 THR A O 1
ATOM 1195 N N . PRO A 1 188 ? 38.818 42.169 28.652 1.00 19.99 205 PRO A N 1
ATOM 1196 C CA . PRO A 1 188 ? 37.480 42.172 28.076 1.00 18.29 205 PRO A CA 1
ATOM 1197 C C . PRO A 1 188 ? 37.225 43.243 27.020 1.00 15.32 205 PRO A C 1
ATOM 1198 O O . PRO A 1 188 ? 36.482 42.984 26.095 1.00 14.75 205 PRO A O 1
ATOM 1202 N N . ARG A 1 189 ? 37.784 44.460 27.159 1.00 16.60 206 ARG A N 1
ATOM 1203 C CA . ARG A 1 189 ? 37.602 45.455 26.106 1.00 15.09 206 ARG A CA 1
ATOM 1204 C C . ARG A 1 189 ? 38.128 44.987 24.747 1.00 16.49 206 ARG A C 1
ATOM 1205 O O . ARG A 1 189 ? 37.520 45.314 23.717 1.00 16.53 206 ARG A O 1
ATOM 1213 N N . ALA A 1 190 ? 39.248 44.242 24.739 1.00 14.87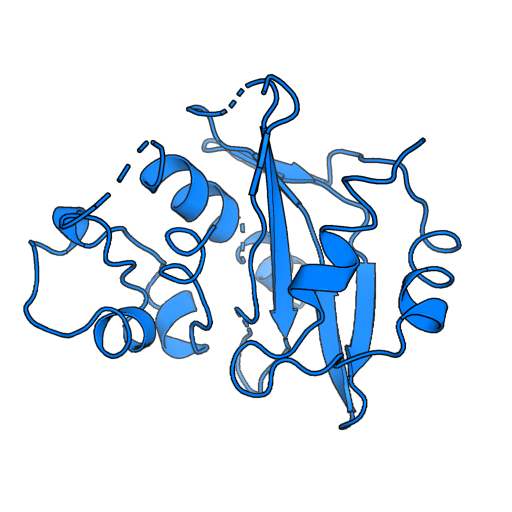 207 ALA A N 1
ATOM 1214 C CA . ALA A 1 190 ? 39.826 43.746 23.498 1.00 15.74 207 ALA A CA 1
ATOM 1215 C C . ALA A 1 190 ? 38.909 42.696 22.888 1.00 13.88 207 ALA A C 1
ATOM 1216 O O . ALA A 1 190 ? 38.708 42.638 21.677 1.00 13.61 207 ALA A O 1
ATOM 1218 N N . VAL A 1 191 ? 38.329 41.857 23.735 1.00 13.33 208 VAL A N 1
ATOM 1219 C CA . VAL A 1 191 ? 37.341 40.854 23.253 1.00 13.61 208 VAL A CA 1
ATOM 1220 C C . VAL A 1 191 ? 36.125 41.539 22.617 1.00 14.79 208 VAL A C 1
ATOM 1221 O O . VAL A 1 191 ? 35.701 41.182 21.519 1.00 14.69 208 VAL A O 1
ATOM 1225 N N . VAL A 1 192 ? 35.549 42.506 23.321 1.00 16.19 209 VAL A N 1
ATOM 1226 C CA . VAL A 1 192 ? 34.439 43.288 22.789 1.00 14.90 209 VAL A CA 1
ATOM 1227 C C . VAL A 1 192 ? 34.799 43.945 21.450 1.00 12.83 209 VAL A C 1
ATOM 1228 O O . VAL A 1 192 ? 34.015 43.947 20.502 1.00 14.16 209 VAL A O 1
ATOM 1232 N N . THR A 1 193 ? 36.013 44.493 21.350 1.00 14.20 210 THR A N 1
ATOM 1233 C CA . THR A 1 193 ? 36.427 45.154 20.109 1.00 13.73 210 THR A CA 1
ATOM 1234 C C . THR A 1 193 ? 36.440 44.165 18.953 1.00 13.24 210 THR A C 1
ATOM 1235 O O . THR A 1 193 ? 35.891 44.441 17.871 1.00 15.09 210 THR A O 1
ATOM 1239 N N . ALA A 1 194 ? 37.080 43.018 19.171 1.00 14.32 211 ALA A N 1
ATOM 1240 C CA . ALA A 1 194 ? 37.103 41.938 18.176 1.00 14.52 211 ALA A CA 1
ATOM 1241 C C . ALA A 1 194 ? 35.680 41.540 17.717 1.00 13.29 211 ALA A C 1
ATOM 1242 O O . ALA A 1 194 ? 35.383 41.435 16.515 1.00 14.75 211 ALA A O 1
ATOM 1244 N N . LEU A 1 195 ? 34.794 41.353 18.682 1.00 14.05 212 LEU A N 1
ATOM 1245 C CA . LEU A 1 195 ? 33.394 40.987 18.406 1.00 14.15 212 LEU A CA 1
ATOM 1246 C C . LEU A 1 195 ? 32.703 42.069 17.558 1.00 14.25 212 LEU A C 1
ATOM 1247 O O . LEU A 1 195 ? 32.015 41.772 16.575 1.00 14.31 212 LEU A O 1
ATOM 1252 N N . ASN A 1 196 ? 32.909 43.329 17.932 1.00 14.18 213 ASN A N 1
ATOM 1253 C CA . ASN A 1 196 ? 32.338 44.417 17.190 1.00 12.12 213 ASN A CA 1
ATOM 1254 C C . ASN A 1 196 ? 32.851 44.465 15.742 1.00 12.28 213 ASN A C 1
ATOM 1255 O O . ASN A 1 196 ? 32.118 44.775 14.811 1.00 14.29 213 ASN A O 1
ATOM 1260 N N . LEU A 1 197 ? 34.135 44.183 15.546 1.00 13.91 214 LEU A N 1
ATOM 1261 C CA . LEU A 1 197 ? 34.678 44.138 14.199 1.00 14.09 214 LEU A CA 1
ATOM 1262 C C . LEU A 1 197 ? 34.116 43.009 13.360 1.00 13.27 214 LEU A C 1
ATOM 1263 O O . LEU A 1 197 ? 33.866 43.175 12.154 1.00 14.61 214 LEU A O 1
ATOM 1276 N N . TYR A 1 199 ? 31.215 41.671 13.668 1.00 14.07 216 TYR A N 1
ATOM 1277 C CA . TYR A 1 199 ? 29.860 42.111 13.313 1.00 14.84 216 TYR A CA 1
ATOM 1278 C C . TYR A 1 199 ? 29.885 43.113 12.158 1.00 13.62 216 TYR A C 1
ATOM 1279 O O . TYR A 1 199 ? 29.115 42.979 11.197 1.00 15.18 216 TYR A O 1
ATOM 1288 N N . ARG A 1 200 ? 30.794 44.089 12.228 1.00 14.11 217 ARG A N 1
ATOM 1289 C CA . ARG A 1 200 ? 30.951 45.034 11.141 1.00 13.61 217 ARG A CA 1
ATOM 1290 C C . ARG A 1 200 ? 31.199 44.326 9.830 1.00 15.99 217 ARG A C 1
ATOM 1291 O O . ARG A 1 200 ? 30.578 44.628 8.824 1.00 16.72 217 ARG A O 1
ATOM 1299 N N . TYR A 1 201 ? 32.115 43.377 9.861 1.00 15.31 218 TYR A N 1
ATOM 1300 C CA . TYR A 1 201 ? 32.462 42.644 8.645 1.00 14.35 218 TYR A CA 1
ATOM 1301 C C . TYR A 1 201 ? 31.266 41.869 8.102 1.00 14.95 218 T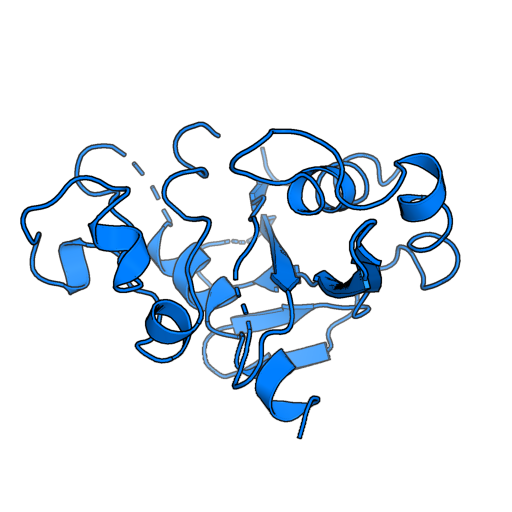YR A C 1
ATOM 1302 O O . TYR A 1 201 ? 30.963 41.962 6.934 1.00 15.86 218 TYR A O 1
ATOM 1311 N N . LEU A 1 202 ? 30.573 41.122 8.961 1.00 14.87 219 LEU A N 1
ATOM 1312 C CA . LEU A 1 202 ? 29.381 40.375 8.520 1.00 17.71 219 LEU A CA 1
ATOM 1313 C C . LEU A 1 202 ? 28.327 41.285 7.891 1.00 20.02 219 LEU A C 1
ATOM 1314 O O . LEU A 1 202 ? 27.711 40.944 6.883 1.00 17.08 219 LEU A O 1
ATOM 1319 N N . GLU A 1 203 ? 28.085 42.420 8.520 1.00 18.23 220 GLU A N 1
ATOM 1320 C CA . GLU A 1 203 ? 27.156 43.402 7.963 1.00 18.68 220 GLU A CA 1
ATOM 1321 C C . GLU A 1 203 ? 27.583 43.893 6.583 1.00 20.71 220 GLU A C 1
ATOM 1322 O O . GLU A 1 203 ? 26.715 44.048 5.705 1.00 21.55 220 GLU A O 1
ATOM 1328 N N . GLU A 1 204 ? 28.888 44.121 6.403 1.00 21.55 221 GLU A N 1
ATOM 1329 C CA . GLU A 1 204 ? 29.449 44.601 5.118 1.00 24.77 221 GLU A CA 1
ATOM 1330 C C . GLU A 1 204 ? 29.239 43.576 4.011 1.00 24.40 221 GLU A C 1
ATOM 1331 O O . GLU A 1 204 ? 28.863 43.933 2.883 1.00 26.84 221 GLU A O 1
ATOM 1337 N N . VAL A 1 205 ? 29.522 42.315 4.300 1.00 22.43 222 VAL A N 1
ATOM 1338 C CA . VAL A 1 205 ? 29.463 41.273 3.275 1.00 26.82 222 VAL A CA 1
ATOM 1339 C C . VAL A 1 205 ? 28.041 40.744 3.063 1.00 30.67 222 VAL A C 1
ATOM 1340 O O . VAL A 1 205 ? 27.789 40.064 2.080 1.00 31.54 222 VAL A O 1
ATOM 1344 N N . SER A 1 206 ? 27.123 41.063 3.974 1.00 32.64 223 SER A N 1
ATOM 1345 C CA A SER A 1 206 ? 25.751 40.586 3.850 0.50 35.06 223 SER A CA 1
ATOM 1346 C CA B SER A 1 206 ? 25.726 40.620 3.898 0.50 35.21 223 SER A CA 1
ATOM 1347 C C . SER A 1 206 ? 24.900 41.529 3.009 1.00 37.68 223 SER A C 1
ATOM 1348 O O . SER A 1 206 ? 23.810 41.153 2.570 1.00 41.72 223 SER A O 1
ATOM 1353 N N . LYS A 1 207 ? 25.398 42.742 2.781 1.00 41.14 224 LYS A N 1
ATOM 1354 C CA . LYS A 1 207 ? 24.694 43.734 1.975 1.00 45.84 224 LYS A CA 1
ATOM 1355 C C . LYS A 1 207 ? 24.710 43.343 0.496 1.00 48.48 224 LYS A C 1
ATOM 1356 O O . LYS A 1 207 ? 24.876 42.169 0.134 1.00 50.45 224 LYS A O 1
#

B-factor: mean 22.02, std 9.79, range [7.7, 68.56]

Sequence (168 aa):
DNAAKLSSAIKFVLKDPLTGDYLVDEKEIEEEIVKKKTGIETVVVLKEYKEGVVLGPLYEFVTKDGRNAYVLLSGYAPGFGNVTVVACFIKTEDGFLNSVRRVIDYSQESIIQRRRFFPVPPEGLKNNGLRVDKDAGLPKGSPEEELKKQGIVKVSDVTPRAVVTALNLYRYLEEVSSK

Foldseek 3Di:
DPCPQLVFQQQQQAFPVPRHGQDDSVVSVVQCVVLPVDWAWPDADPFWTKIDDFGWDAGPVGWIKTWTKIFGPVDDQKIKIFMWTDDDPAIGGAIDIDHPVPDVLRCLQDDEDPQLLVQAADECVVVVVDDDDSVVVSPNNYRYPPVPVVRRNSSGVNVSVVCVVVVD

InterPro domains:
  IPR007329 FMN-binding [PF04205] (110-213)
  IPR007329 FMN-binding [SM00900] (110-219)
  IPR010209 Ion-translocating oxidoreductase complex, subunit RnfG/RsxG [MF_00479] (1-221)
  IPR010209 Ion-translocating oxidoreductase complex, subunit RnfG/RsxG [PTHR36118] (1-223)
  IPR010209 Ion-translocating oxidoreductase complex, subunit RnfG/RsxG [TIGR01947] (8-221)